Protein AF-A0A150TYD6-F1 (afdb_monomer)

pLDDT: mean 80.86, std 11.08, range [44.12, 93.44]

Radius of gyration: 16.35 Å; Cα contacts (8 Å, |Δi|>4): 56; chains: 1; bounding box: 34×43×44 Å

Nearest PDB structures (foldseek):
  6tmg-assembly1_e  TM=2.429E-01  e=4.852E+00  Toxoplasma gondii GT1

Structure (mmCIF, N/CA/C/O backbone):
data_AF-A0A150TYD6-F1
#
_entry.id   AF-A0A150TYD6-F1
#
loop_
_atom_site.group_PDB
_atom_site.id
_atom_site.type_symbol
_atom_site.label_atom_id
_atom_site.label_alt_id
_atom_site.label_comp_id
_atom_site.label_asym_id
_atom_site.label_entity_id
_atom_site.label_seq_id
_atom_site.pdbx_PDB_ins_code
_atom_site.Cartn_x
_atom_site.Cartn_y
_atom_site.Cartn_z
_atom_site.occupancy
_atom_site.B_iso_or_equiv
_atom_site.auth_seq_id
_atom_site.auth_comp_id
_atom_site.auth_asym_id
_atom_site.auth_atom_id
_atom_site.pdbx_PDB_model_num
ATOM 1 N N . MET A 1 1 ? 2.549 -6.174 7.211 1.00 55.53 1 MET A N 1
ATOM 2 C CA . MET A 1 1 ? 3.445 -7.176 6.584 1.00 55.53 1 MET A CA 1
ATOM 3 C C . MET A 1 1 ? 3.375 -8.556 7.246 1.00 55.53 1 MET A C 1
ATOM 5 O O . MET A 1 1 ? 3.167 -9.531 6.539 1.00 55.53 1 MET A O 1
ATOM 9 N N . ALA A 1 2 ? 3.492 -8.658 8.579 1.00 58.16 2 ALA A N 1
ATOM 10 C CA . ALA A 1 2 ? 3.586 -9.947 9.283 1.00 58.16 2 ALA A CA 1
ATOM 11 C C . ALA A 1 2 ? 2.416 -10.925 9.025 1.00 58.16 2 ALA A C 1
ATOM 13 O O . ALA A 1 2 ? 2.650 -12.111 8.821 1.00 58.16 2 ALA A O 1
ATOM 14 N N . TRP A 1 3 ? 1.172 -10.436 8.966 1.00 62.50 3 TRP A N 1
ATOM 15 C CA . TRP A 1 3 ? -0.004 -11.282 8.710 1.00 62.50 3 TRP A CA 1
ATOM 16 C C . TRP A 1 3 ? -0.032 -11.896 7.295 1.00 62.50 3 TRP A C 1
ATOM 18 O O . TRP A 1 3 ? -0.395 -13.061 7.135 1.00 62.50 3 TRP A O 1
ATOM 28 N N . TYR A 1 4 ? 0.401 -11.147 6.273 1.00 67.31 4 TYR A N 1
ATOM 29 C CA . TYR A 1 4 ? 0.438 -11.634 4.887 1.00 67.31 4 TYR A CA 1
ATOM 30 C C . TYR A 1 4 ? 1.424 -12.801 4.748 1.00 67.31 4 TYR A C 1
ATOM 32 O O . TYR A 1 4 ? 1.062 -13.869 4.267 1.00 67.31 4 TYR A O 1
ATOM 40 N N . LEU A 1 5 ? 2.649 -12.632 5.258 1.00 70.38 5 LEU A N 1
ATOM 41 C CA . LEU A 1 5 ? 3.685 -13.669 5.195 1.00 70.38 5 LEU A CA 1
ATOM 42 C C . LEU A 1 5 ? 3.333 -14.903 6.040 1.00 70.38 5 LEU A C 1
ATOM 44 O O . LEU A 1 5 ? 3.672 -16.024 5.671 1.00 70.38 5 LEU A O 1
ATOM 48 N N . ALA A 1 6 ? 2.613 -14.720 7.152 1.00 71.56 6 ALA A N 1
ATOM 49 C CA . ALA A 1 6 ? 2.147 -15.828 7.986 1.00 71.56 6 ALA A CA 1
ATOM 50 C C . ALA A 1 6 ? 1.089 -16.705 7.292 1.00 71.56 6 ALA A C 1
ATOM 52 O O . ALA A 1 6 ? 0.964 -17.883 7.622 1.00 71.56 6 ALA A O 1
ATOM 53 N N . THR A 1 7 ? 0.331 -16.144 6.346 1.00 72.94 7 THR A N 1
ATOM 54 C CA . THR A 1 7 ? -0.760 -16.841 5.643 1.00 72.94 7 THR A CA 1
ATOM 55 C C . THR A 1 7 ? -0.383 -17.305 4.234 1.00 72.94 7 THR A C 1
ATOM 57 O O . THR A 1 7 ? -1.080 -18.154 3.681 1.00 72.94 7 THR A O 1
ATOM 60 N N . ARG A 1 8 ? 0.728 -16.811 3.669 1.00 74.69 8 ARG A N 1
ATOM 61 C CA . ARG A 1 8 ? 1.243 -17.184 2.341 1.00 74.69 8 ARG A CA 1
ATOM 62 C C . ARG A 1 8 ? 2.720 -17.580 2.398 1.00 74.69 8 ARG A C 1
ATOM 64 O O . ARG A 1 8 ? 3.607 -16.841 1.980 1.00 74.69 8 ARG A O 1
ATOM 71 N N . GLN A 1 9 ? 2.986 -18.759 2.965 1.00 75.44 9 GLN A N 1
ATOM 72 C CA . GLN A 1 9 ? 4.340 -19.317 3.009 1.00 75.44 9 GLN A CA 1
ATOM 73 C C . GLN A 1 9 ? 4.872 -19.566 1.592 1.00 75.44 9 GLN A C 1
ATOM 75 O O . GLN A 1 9 ? 4.262 -20.308 0.827 1.00 75.44 9 GLN A O 1
ATOM 80 N N . GLY A 1 10 ? 6.034 -18.987 1.285 1.00 77.12 10 GLY A N 1
ATOM 81 C CA . GLY A 1 10 ? 6.709 -19.126 -0.009 1.00 77.12 10 GLY A CA 1
ATOM 82 C C . GLY A 1 10 ? 6.615 -17.892 -0.905 1.00 77.12 10 GLY A C 1
ATOM 83 O O . GLY A 1 10 ? 7.386 -17.806 -1.855 1.00 77.12 10 GLY A O 1
ATOM 84 N N . ASP A 1 11 ? 5.746 -16.930 -0.584 1.00 80.12 11 ASP A N 1
ATOM 85 C CA . ASP A 1 11 ? 5.700 -15.650 -1.292 1.00 80.12 11 ASP A CA 1
ATOM 86 C C . ASP A 1 11 ? 6.916 -14.779 -0.931 1.00 80.12 11 ASP A C 1
ATOM 88 O O . ASP A 1 11 ? 7.301 -14.666 0.239 1.00 80.12 11 ASP A O 1
ATOM 92 N N . GLU A 1 12 ? 7.480 -14.104 -1.932 1.00 76.25 12 GLU A N 1
ATOM 93 C CA . GLU A 1 12 ? 8.509 -13.078 -1.755 1.00 76.25 12 GLU A CA 1
ATOM 94 C C . GLU A 1 12 ? 7.856 -11.688 -1.706 1.00 76.25 12 GLU A C 1
ATOM 96 O O . GLU A 1 12 ? 7.100 -11.312 -2.599 1.00 76.25 12 GLU A O 1
ATOM 101 N N . VAL A 1 13 ? 8.150 -10.904 -0.663 1.00 80.00 13 VAL A N 1
ATOM 102 C CA . VAL A 1 13 ? 7.677 -9.516 -0.523 1.00 80.00 13 VAL A CA 1
ATOM 103 C C . VAL A 1 13 ? 8.868 -8.618 -0.203 1.00 80.00 13 VAL A C 1
ATOM 105 O O . VAL A 1 13 ? 9.549 -8.820 0.803 1.00 80.00 13 VAL A O 1
ATOM 108 N N . GLN A 1 14 ? 9.104 -7.614 -1.045 1.00 78.88 14 GLN A N 1
ATOM 109 C CA . GLN A 1 14 ? 10.190 -6.637 -0.929 1.00 78.88 14 GLN A CA 1
ATOM 110 C C . GLN A 1 14 ? 9.682 -5.235 -1.274 1.00 78.88 14 GLN A C 1
ATOM 112 O O . GLN A 1 14 ? 8.735 -5.081 -2.044 1.00 78.88 14 GLN A O 1
ATOM 117 N N . PHE A 1 15 ? 10.336 -4.216 -0.716 1.00 80.81 15 PHE A N 1
ATOM 118 C CA . PHE A 1 15 ? 10.151 -2.840 -1.167 1.00 80.81 15 PHE A CA 1
ATOM 119 C C . PHE A 1 15 ? 10.954 -2.630 -2.450 1.00 80.81 15 PHE A C 1
ATOM 121 O O . PHE A 1 15 ? 12.169 -2.819 -2.452 1.00 80.81 15 PHE A O 1
ATOM 128 N N . VAL A 1 16 ? 10.278 -2.231 -3.527 1.00 82.19 16 VAL A N 1
ATOM 129 C CA . VAL A 1 16 ? 10.930 -1.859 -4.785 1.00 82.19 16 VAL A CA 1
ATOM 130 C C . VAL A 1 16 ? 11.151 -0.346 -4.767 1.00 82.19 16 VAL A C 1
ATOM 132 O O . VAL A 1 16 ? 10.168 0.388 -4.6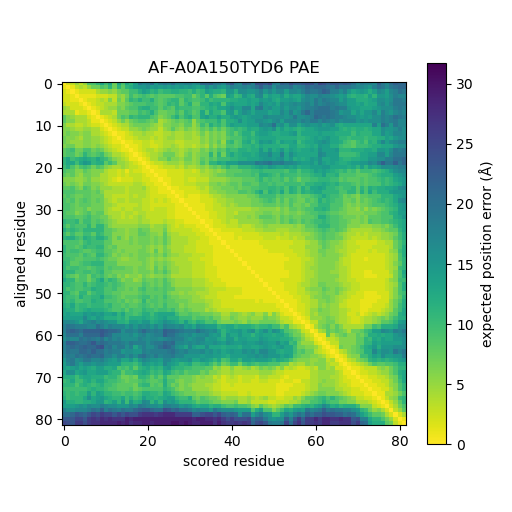82 1.00 82.19 16 VAL A O 1
ATOM 135 N N . PRO A 1 17 ? 12.402 0.141 -4.793 1.00 76.12 17 PRO A N 1
ATOM 136 C CA . PRO A 1 17 ? 12.657 1.571 -4.882 1.00 76.12 17 PRO A CA 1
ATOM 137 C C . PRO A 1 17 ? 12.298 2.093 -6.280 1.00 76.12 17 PRO A C 1
ATOM 139 O O . PRO A 1 17 ? 12.519 1.402 -7.274 1.00 76.12 17 PRO A O 1
ATOM 142 N N . ASP A 1 18 ? 11.834 3.342 -6.367 1.00 72.50 18 ASP A N 1
ATOM 143 C CA . ASP A 1 18 ? 11.517 4.008 -7.646 1.00 72.50 18 ASP A CA 1
ATOM 144 C C . ASP A 1 18 ? 12.729 4.111 -8.590 1.00 72.50 18 ASP A C 1
ATOM 146 O O . ASP A 1 18 ? 12.589 4.275 -9.801 1.00 72.50 18 ASP A O 1
ATOM 150 N N . GLN A 1 19 ? 13.939 4.029 -8.031 1.00 74.38 19 GLN A N 1
ATOM 151 C CA . GLN A 1 19 ? 15.201 3.969 -8.760 1.00 74.38 19 GLN A CA 1
ATOM 152 C C . GLN A 1 19 ? 16.045 2.820 -8.205 1.00 74.38 19 GLN A C 1
ATOM 154 O O . GLN A 1 19 ? 16.327 2.781 -7.007 1.00 74.38 19 GLN A O 1
ATOM 159 N N . GLY A 1 20 ? 16.487 1.903 -9.065 1.00 79.62 20 GLY A N 1
ATOM 160 C CA . GLY A 1 20 ? 17.359 0.801 -8.660 1.00 79.62 20 GLY A CA 1
ATOM 161 C C . GLY A 1 20 ? 17.206 -0.452 -9.514 1.00 79.62 20 GLY A C 1
ATOM 162 O O . GLY A 1 20 ? 16.522 -0.453 -10.536 1.00 79.62 20 GLY A O 1
ATOM 163 N N . GLU A 1 21 ? 17.875 -1.520 -9.083 1.00 85.06 21 GLU A N 1
ATOM 164 C CA . GLU A 1 21 ? 17.736 -2.848 -9.679 1.00 85.06 21 GLU A CA 1
ATOM 165 C C . GLU A 1 21 ? 16.474 -3.545 -9.161 1.00 85.06 21 GL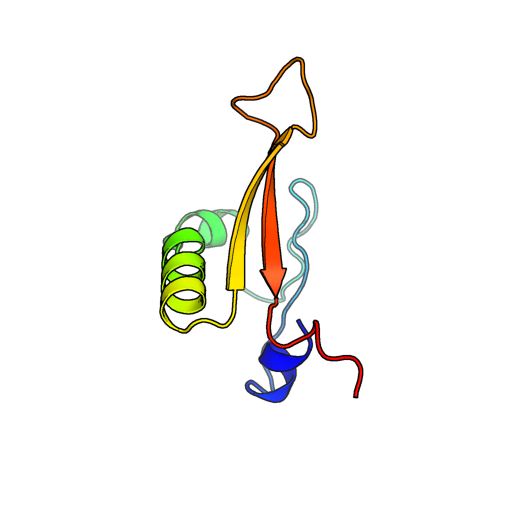U A C 1
ATOM 167 O O . GLU A 1 21 ? 16.089 -3.402 -7.999 1.00 85.06 21 GLU A O 1
ATOM 172 N N . TRP A 1 22 ? 15.833 -4.318 -10.039 1.00 88.31 22 TRP A N 1
ATOM 173 C CA . TRP A 1 22 ? 14.667 -5.118 -9.688 1.00 88.31 22 TRP A CA 1
ATOM 174 C C . TRP A 1 22 ? 15.061 -6.205 -8.669 1.00 88.31 22 TRP A C 1
ATOM 176 O O . TRP A 1 22 ? 15.953 -7.002 -8.965 1.00 88.31 22 TRP A O 1
ATOM 186 N N . PRO A 1 23 ? 14.434 -6.262 -7.478 1.00 86.94 23 PRO A N 1
ATOM 187 C CA . PRO A 1 23 ? 14.934 -7.087 -6.376 1.00 86.94 23 PRO A CA 1
ATOM 188 C C . PRO A 1 23 ? 14.487 -8.554 -6.440 1.00 86.94 23 PRO A C 1
ATOM 190 O O . PRO A 1 23 ? 14.839 -9.328 -5.550 1.00 86.94 23 PRO A O 1
ATOM 193 N N . PHE A 1 24 ? 13.713 -8.946 -7.457 1.00 87.19 24 PHE A N 1
ATOM 194 C CA . PHE A 1 24 ? 13.173 -10.299 -7.587 1.00 87.19 24 PHE A CA 1
ATOM 195 C C . PHE A 1 24 ? 13.860 -11.076 -8.721 1.00 87.19 24 PHE A C 1
ATOM 197 O O . PHE A 1 24 ? 14.263 -10.485 -9.725 1.00 87.19 24 PHE A O 1
ATOM 204 N N . PRO A 1 25 ? 13.956 -12.416 -8.617 1.00 86.19 25 PRO A N 1
ATOM 205 C CA . PRO A 1 25 ? 14.562 -13.257 -9.655 1.00 86.19 25 PRO A CA 1
ATOM 206 C C . PRO A 1 25 ? 13.773 -13.268 -10.976 1.00 86.19 25 PRO A C 1
ATOM 208 O O . PRO A 1 25 ? 14.310 -13.655 -12.017 1.00 86.19 25 PRO A O 1
ATOM 211 N N . HIS A 1 26 ? 12.500 -12.864 -10.938 1.00 86.00 26 HIS A N 1
ATOM 212 C CA . HIS A 1 26 ? 11.578 -12.841 -12.070 1.00 86.00 26 HIS A CA 1
ATOM 213 C C . HIS A 1 26 ? 10.736 -11.558 -12.068 1.00 86.00 26 HIS A C 1
ATOM 215 O O . HIS A 1 26 ? 10.601 -10.898 -11.037 1.00 86.00 26 HIS A O 1
ATOM 221 N N . GLY A 1 27 ? 10.145 -11.234 -13.219 1.00 86.50 27 GLY A N 1
ATOM 222 C CA . GLY A 1 27 ? 9.375 -10.007 -13.430 1.00 86.50 27 GLY A CA 1
ATOM 223 C C . GLY A 1 27 ? 10.254 -8.791 -13.730 1.00 86.50 27 GLY A C 1
ATOM 224 O O . GLY A 1 27 ? 11.477 -8.894 -13.850 1.00 86.50 27 GLY A O 1
ATOM 225 N N . SER A 1 28 ? 9.621 -7.632 -13.875 1.00 88.31 28 SER A N 1
ATOM 226 C CA . SER A 1 28 ? 10.300 -6.351 -14.063 1.00 88.31 28 SER A CA 1
ATOM 227 C C . SER A 1 28 ? 9.453 -5.199 -13.531 1.00 88.31 28 SER A C 1
ATOM 229 O O . SER A 1 28 ? 8.251 -5.343 -13.305 1.00 88.31 28 SER A O 1
ATOM 231 N N . PHE A 1 29 ? 10.074 -4.027 -13.391 1.00 85.38 29 PHE A N 1
ATOM 232 C CA . PHE A 1 29 ? 9.355 -2.804 -13.039 1.00 85.38 29 PHE A CA 1
ATOM 233 C C . PHE A 1 29 ? 8.283 -2.452 -14.080 1.00 85.38 29 PHE A C 1
ATOM 235 O O . PHE A 1 29 ? 7.164 -2.099 -13.729 1.00 85.38 29 PHE A O 1
ATOM 242 N N . GLU A 1 30 ? 8.598 -2.608 -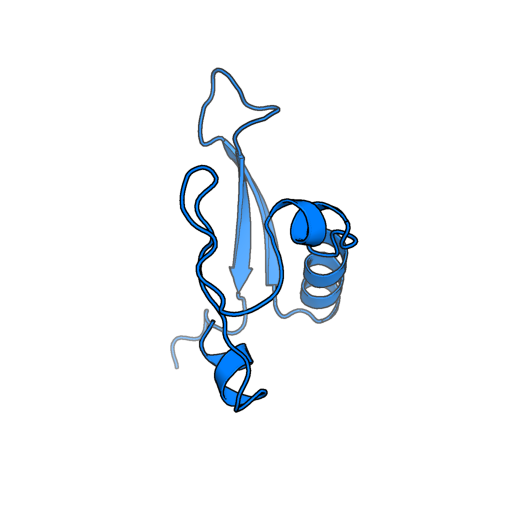15.368 1.00 88.56 30 GLU A N 1
ATOM 243 C CA . GLU A 1 30 ? 7.653 -2.346 -16.459 1.00 88.56 30 GLU A CA 1
ATOM 244 C C . GLU A 1 30 ? 6.431 -3.264 -16.385 1.00 88.56 30 GLU A C 1
ATOM 246 O O . GLU A 1 30 ? 5.308 -2.803 -16.572 1.00 88.56 30 GLU A O 1
ATOM 251 N N . GLU A 1 31 ? 6.633 -4.546 -16.068 1.00 88.19 31 GLU A N 1
ATOM 252 C CA . GLU A 1 31 ? 5.540 -5.494 -15.860 1.00 88.19 31 GLU A CA 1
ATOM 253 C C . GLU A 1 31 ? 4.716 -5.122 -14.620 1.00 88.19 31 GLU A C 1
ATOM 255 O O . GLU A 1 31 ? 3.486 -5.137 -14.677 1.00 88.19 31 GLU A O 1
ATOM 260 N N . ALA A 1 32 ? 5.373 -4.712 -13.528 1.00 84.06 32 ALA A N 1
ATOM 261 C CA . ALA A 1 32 ? 4.720 -4.281 -12.292 1.00 84.06 32 ALA A CA 1
ATOM 262 C C . ALA A 1 32 ? 3.718 -3.132 -12.525 1.00 84.06 32 ALA A C 1
ATOM 264 O O . ALA A 1 32 ? 2.622 -3.138 -11.968 1.00 84.06 32 ALA A O 1
ATOM 265 N N . LEU A 1 33 ? 4.056 -2.190 -13.412 1.00 84.88 33 LEU A N 1
ATOM 266 C CA . LEU A 1 33 ? 3.188 -1.068 -13.787 1.00 84.88 33 LEU A CA 1
ATOM 267 C C . LEU A 1 33 ? 1.940 -1.481 -14.584 1.00 84.88 33 LEU A C 1
ATOM 269 O O . LEU A 1 33 ? 1.025 -0.674 -14.741 1.00 84.88 33 LEU A O 1
ATOM 273 N N . THR A 1 34 ? 1.888 -2.708 -15.112 1.00 89.38 34 THR A N 1
ATOM 274 C CA . THR A 1 34 ? 0.717 -3.212 -15.851 1.00 89.38 34 THR A CA 1
ATOM 275 C C . THR A 1 34 ? -0.353 -3.817 -14.947 1.00 89.38 34 THR A C 1
ATOM 277 O O . THR A 1 34 ? -1.495 -3.992 -15.383 1.00 89.38 34 THR A O 1
ATOM 280 N N . TYR A 1 35 ? -0.012 -4.139 -13.696 1.00 85.69 35 TYR A N 1
ATOM 281 C CA . TYR A 1 35 ? -0.979 -4.681 -12.754 1.00 85.69 35 TYR A CA 1
ATOM 282 C C . TYR A 1 35 ? -1.994 -3.609 -12.362 1.00 85.69 35 TYR A C 1
ATOM 284 O O . TYR A 1 35 ? -1.681 -2.432 -12.204 1.00 85.69 35 TYR A O 1
ATOM 292 N N . THR A 1 36 ? -3.246 -4.033 -12.211 1.00 89.19 36 THR A N 1
ATOM 293 C CA . THR A 1 36 ? -4.305 -3.142 -11.737 1.00 89.19 36 THR A CA 1
ATOM 294 C C . THR A 1 36 ? -4.036 -2.774 -10.285 1.00 89.19 36 THR A C 1
ATOM 296 O O . THR A 1 36 ? -3.927 -3.660 -9.437 1.00 89.19 36 THR A O 1
ATOM 299 N N . ASP A 1 37 ? -3.968 -1.477 -10.000 1.00 86.88 37 ASP A N 1
ATOM 300 C CA . ASP A 1 37 ? -3.925 -0.992 -8.628 1.00 86.88 37 ASP A CA 1
ATOM 301 C C . ASP A 1 37 ? -5.259 -1.302 -7.932 1.00 86.88 37 ASP A C 1
ATOM 303 O O . ASP A 1 37 ? -6.331 -0.877 -8.368 1.00 86.88 37 ASP A O 1
ATOM 307 N N . VAL A 1 38 ? -5.185 -2.083 -6.856 1.00 90.31 38 VAL A N 1
ATOM 308 C CA . VAL A 1 38 ? -6.330 -2.478 -6.024 1.00 90.31 38 VAL A CA 1
ATOM 309 C C . VAL A 1 38 ? -6.241 -1.903 -4.611 1.00 90.31 38 VAL A C 1
ATOM 311 O O . VAL A 1 38 ? -7.023 -2.289 -3.744 1.00 90.31 38 VAL A O 1
ATOM 314 N N . THR A 1 39 ? -5.309 -0.982 -4.358 1.00 88.19 39 THR A N 1
ATOM 315 C CA . THR A 1 39 ? -5.035 -0.430 -3.025 1.00 88.19 39 THR A CA 1
ATOM 316 C C . THR A 1 39 ? -6.293 0.168 -2.405 1.00 88.19 39 THR A C 1
ATOM 318 O O . THR A 1 39 ? -6.682 -0.218 -1.302 1.00 88.19 39 THR A O 1
ATOM 321 N N . ASP A 1 40 ? -6.991 1.041 -3.135 1.00 89.69 40 ASP A N 1
ATOM 322 C CA . ASP A 1 40 ? -8.223 1.661 -2.645 1.00 89.69 40 ASP A CA 1
ATOM 323 C C . ASP A 1 40 ? -9.360 0.658 -2.450 1.00 89.69 40 ASP A C 1
ATOM 325 O O . ASP A 1 40 ? -10.114 0.772 -1.485 1.00 89.69 40 ASP A O 1
ATOM 329 N N . LEU A 1 41 ? -9.467 -0.349 -3.322 1.00 90.31 41 LEU A N 1
ATOM 330 C CA . LEU A 1 41 ? -10.467 -1.407 -3.183 1.00 90.31 41 LEU A CA 1
ATOM 331 C C . LEU A 1 41 ? -10.258 -2.177 -1.873 1.00 90.31 41 LEU A C 1
ATOM 333 O O . LEU A 1 41 ? -11.190 -2.304 -1.081 1.00 90.31 41 LEU A O 1
ATOM 337 N N . VAL A 1 42 ? -9.025 -2.606 -1.601 1.00 89.31 42 VAL A N 1
ATOM 338 C CA . VAL A 1 42 ? -8.677 -3.310 -0.360 1.00 89.31 42 VAL A CA 1
ATOM 339 C C . VAL A 1 42 ? -8.911 -2.419 0.863 1.00 89.31 42 VAL A C 1
ATOM 341 O O . VAL A 1 42 ? -9.455 -2.885 1.862 1.00 89.31 42 VAL A O 1
ATOM 344 N N . ILE A 1 43 ? -8.560 -1.129 0.805 1.00 90.56 43 ILE A N 1
ATOM 345 C CA . ILE A 1 43 ? -8.830 -0.194 1.909 1.00 90.56 43 ILE A CA 1
ATOM 346 C C . ILE A 1 43 ? -10.337 -0.100 2.187 1.00 90.56 43 ILE A C 1
ATOM 348 O O . ILE A 1 43 ? -10.744 -0.179 3.346 1.00 90.56 43 ILE A O 1
ATOM 352 N N . GLN A 1 44 ? -11.172 0.027 1.151 1.00 91.94 44 GLN A N 1
ATOM 353 C CA . GLN A 1 44 ? -12.629 0.084 1.308 1.00 91.94 44 GLN A CA 1
ATOM 354 C C . GLN A 1 44 ? -13.198 -1.206 1.906 1.00 91.94 44 GLN A C 1
ATOM 356 O O . GLN A 1 44 ? -14.045 -1.143 2.797 1.00 91.94 44 GLN A O 1
ATOM 361 N N . GLU A 1 45 ? -12.710 -2.372 1.478 1.00 91.81 45 GLU A N 1
ATOM 362 C CA . GLU A 1 45 ? -13.104 -3.661 2.058 1.00 91.81 45 GLU A CA 1
ATOM 363 C C . GLU A 1 45 ? -12.746 -3.748 3.548 1.00 91.81 45 GLU A C 1
ATOM 365 O O . GLU A 1 45 ? -13.574 -4.164 4.360 1.00 91.81 45 GLU A O 1
ATOM 370 N N . LEU A 1 46 ? -11.549 -3.300 3.937 1.00 91.38 46 LEU A N 1
ATOM 371 C CA . LEU A 1 46 ? -11.096 -3.305 5.332 1.00 91.38 46 LEU A CA 1
ATOM 372 C C . LEU A 1 46 ? -11.855 -2.302 6.217 1.00 91.38 46 LEU A C 1
ATOM 374 O O . LEU A 1 46 ? -12.103 -2.592 7.391 1.00 91.38 46 LEU A O 1
ATOM 378 N N . ILE A 1 47 ? -12.245 -1.145 5.673 1.00 92.06 47 ILE A N 1
ATOM 379 C CA . ILE A 1 47 ? -13.131 -0.187 6.354 1.00 92.06 47 ILE A CA 1
ATOM 380 C C . ILE A 1 47 ? -14.529 -0.795 6.519 1.00 92.06 47 ILE A C 1
ATOM 382 O O . ILE A 1 47 ? -15.087 -0.773 7.616 1.00 92.06 47 ILE A O 1
ATOM 386 N N . GLY A 1 48 ? -15.081 -1.391 5.457 1.00 90.94 48 GLY A N 1
ATOM 387 C CA . GLY A 1 48 ? -16.383 -2.063 5.485 1.00 90.94 48 GLY A CA 1
ATOM 388 C C . GLY A 1 48 ? -16.430 -3.235 6.469 1.00 90.94 48 GLY A C 1
ATOM 389 O O . GLY A 1 48 ? -17.440 -3.438 7.141 1.00 90.94 48 GLY A O 1
ATOM 390 N N . ALA A 1 49 ? -15.319 -3.958 6.618 1.00 91.81 49 ALA A N 1
ATOM 391 C CA . ALA A 1 49 ? -15.141 -5.026 7.599 1.00 91.81 49 ALA A CA 1
ATOM 392 C C . ALA A 1 49 ? -14.869 -4.525 9.033 1.00 91.81 49 ALA A C 1
ATOM 394 O O . ALA A 1 49 ? -14.685 -5.345 9.931 1.00 91.81 49 ALA A O 1
ATOM 395 N N . GLN A 1 50 ? -14.832 -3.206 9.263 1.00 91.12 50 GLN A N 1
ATOM 396 C CA . GLN A 1 50 ? -14.517 -2.588 10.556 1.00 91.12 50 GLN A CA 1
ATOM 397 C C . GLN A 1 50 ? -13.163 -3.043 11.136 1.00 91.12 50 GLN A C 1
ATOM 399 O O . GLN A 1 50 ? -13.026 -3.250 12.341 1.00 91.12 50 GLN A O 1
ATOM 404 N N . ILE A 1 51 ? -12.159 -3.212 10.273 1.00 89.94 51 ILE A N 1
ATOM 405 C CA . ILE A 1 51 ? -10.759 -3.473 10.655 1.00 89.94 51 ILE A CA 1
ATOM 406 C C . ILE A 1 51 ? -9.969 -2.161 10.664 1.00 89.94 51 ILE A C 1
ATOM 408 O O . ILE A 1 51 ? -9.128 -1.931 11.536 1.00 89.94 51 ILE A O 1
ATOM 412 N N . LEU A 1 52 ? -10.254 -1.289 9.693 1.00 93.00 52 LEU A N 1
ATOM 413 C CA . LEU A 1 52 ? -9.649 0.031 9.567 1.00 93.00 52 LEU A CA 1
ATOM 414 C C . LEU A 1 52 ? -10.685 1.140 9.758 1.00 93.00 52 LEU A C 1
ATOM 416 O O . LEU A 1 52 ? -11.860 0.984 9.427 1.00 93.00 52 LEU A O 1
ATOM 420 N N . ARG A 1 53 ? -10.219 2.292 10.239 1.00 93.44 53 ARG A N 1
ATOM 421 C CA . ARG A 1 53 ? -10.934 3.568 10.204 1.00 93.44 53 ARG A CA 1
ATOM 422 C C . ARG A 1 53 ? -10.119 4.578 9.408 1.00 93.44 53 ARG A C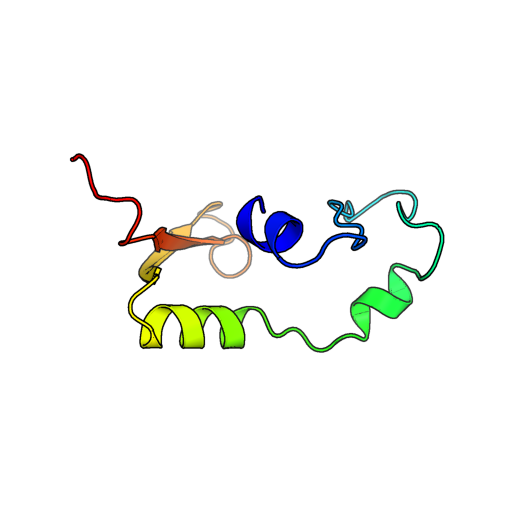 1
ATOM 424 O O . ARG A 1 53 ? -8.903 4.649 9.570 1.00 93.44 53 ARG A O 1
ATOM 431 N N . ASP A 1 54 ? -10.799 5.341 8.565 1.00 93.44 54 ASP A N 1
ATOM 432 C CA . ASP A 1 54 ? -10.207 6.433 7.798 1.00 93.44 54 ASP A CA 1
ATOM 433 C C . ASP A 1 54 ? -10.407 7.757 8.545 1.00 93.44 54 ASP A C 1
ATOM 435 O O . ASP A 1 54 ? -11.540 8.219 8.694 1.00 93.44 54 ASP A O 1
ATOM 439 N N . ASP A 1 55 ? -9.314 8.337 9.041 1.00 92.31 55 ASP A N 1
ATOM 440 C CA . ASP A 1 55 ? -9.301 9.630 9.734 1.00 92.31 55 ASP A CA 1
ATOM 441 C C . ASP A 1 55 ? -8.974 10.796 8.771 1.00 92.31 55 ASP A C 1
ATOM 443 O O . ASP A 1 55 ? -8.786 11.932 9.210 1.00 92.31 55 ASP A O 1
ATOM 447 N N . GLY A 1 56 ? -8.951 10.549 7.456 1.00 88.88 56 GLY A N 1
ATOM 448 C CA . GLY A 1 56 ? -8.738 11.557 6.423 1.00 88.88 56 GLY A CA 1
ATOM 449 C C . GLY A 1 56 ? -7.291 11.630 5.935 1.00 88.88 56 GLY A C 1
ATOM 450 O O . GLY A 1 56 ? -6.603 10.619 5.807 1.00 88.88 56 GLY A O 1
ATOM 451 N N . ILE A 1 57 ? -6.842 12.839 5.598 1.00 86.56 57 ILE A N 1
ATOM 452 C CA . ILE A 1 57 ? -5.544 13.084 4.963 1.00 86.56 57 ILE A CA 1
ATOM 453 C C . ILE A 1 57 ? -4.662 13.940 5.874 1.00 86.56 57 ILE A C 1
ATOM 455 O O . ILE A 1 57 ? -5.083 14.998 6.343 1.00 86.56 57 ILE A O 1
ATOM 459 N N . GLU A 1 58 ? -3.418 13.507 6.056 1.00 82.69 58 GLU A N 1
ATOM 460 C CA . GLU A 1 58 ? -2.320 14.291 6.609 1.00 82.69 58 GLU A CA 1
ATOM 461 C C . GLU A 1 58 ? -1.412 14.747 5.458 1.00 82.69 58 GLU A C 1
ATOM 463 O O . GLU A 1 58 ? -0.859 13.931 4.717 1.00 82.69 58 GLU A O 1
ATOM 468 N N . TRP A 1 59 ? -1.275 16.060 5.270 1.00 74.88 59 TRP A N 1
ATOM 469 C CA . TRP A 1 59 ? -0.418 16.613 4.219 1.00 74.88 59 TRP A CA 1
ATOM 470 C C . TRP A 1 59 ? 1.046 16.485 4.635 1.00 74.88 59 TRP A C 1
ATOM 472 O O . TRP A 1 59 ? 1.452 17.047 5.653 1.00 74.88 59 TRP A O 1
ATOM 482 N N . ALA A 1 60 ? 1.826 15.736 3.856 1.00 66.12 60 ALA A N 1
ATOM 483 C CA . ALA A 1 60 ? 3.254 15.563 4.105 1.00 66.12 60 ALA A CA 1
ATOM 484 C C . ALA A 1 60 ? 4.071 16.750 3.563 1.00 66.12 60 ALA A C 1
ATOM 486 O O . ALA A 1 60 ? 5.117 17.069 4.123 1.00 66.12 60 ALA A O 1
ATOM 487 N N . ASP A 1 61 ? 3.549 17.439 2.544 1.00 73.81 61 ASP A N 1
ATOM 488 C CA . ASP A 1 61 ? 4.030 18.735 2.073 1.00 73.81 61 ASP A CA 1
ATOM 489 C C . ASP A 1 61 ? 2.838 19.689 1.887 1.00 73.81 61 ASP A C 1
ATOM 491 O O . ASP A 1 61 ? 1.877 19.383 1.178 1.00 73.81 61 ASP A O 1
ATOM 495 N N . THR A 1 62 ? 2.867 20.843 2.555 1.00 68.94 62 THR A N 1
ATOM 496 C CA . THR A 1 62 ? 1.804 21.854 2.442 1.00 68.94 62 THR A CA 1
ATOM 497 C C . THR A 1 62 ? 1.850 22.629 1.131 1.00 68.94 62 THR A C 1
ATOM 499 O O . THR A 1 62 ? 0.843 23.239 0.768 1.00 68.94 62 THR A O 1
ATOM 502 N N . ASP A 1 63 ? 2.986 22.609 0.434 1.00 76.31 63 ASP A N 1
ATOM 503 C CA . ASP A 1 63 ? 3.180 23.287 -0.847 1.00 76.31 63 ASP A CA 1
ATOM 504 C C . ASP A 1 63 ? 2.725 22.405 -2.028 1.00 76.31 63 ASP A C 1
ATOM 506 O O . ASP A 1 63 ? 2.373 22.923 -3.090 1.00 76.31 63 ASP A O 1
ATOM 510 N N . GLU A 1 64 ? 2.613 21.087 -1.815 1.00 73.94 64 GLU A N 1
ATOM 511 C CA . GLU A 1 64 ? 2.120 20.096 -2.782 1.00 73.94 64 GLU A CA 1
ATOM 512 C C . GLU A 1 64 ? 1.020 19.174 -2.207 1.00 73.94 64 GLU A C 1
ATOM 514 O O . GLU A 1 64 ? 1.127 17.944 -2.2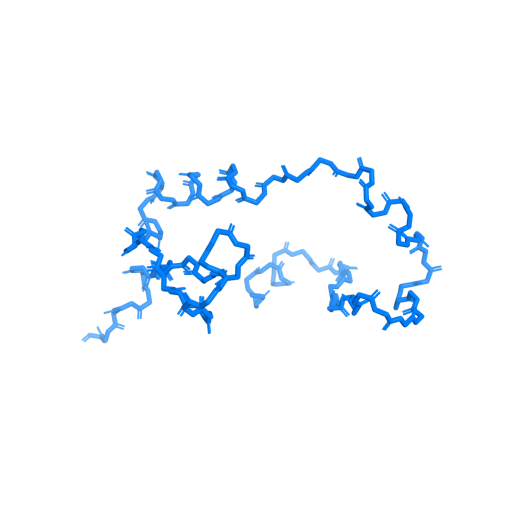50 1.00 73.94 64 GLU A O 1
ATOM 519 N N . PRO A 1 65 ? -0.100 19.729 -1.704 1.00 65.81 65 PRO A N 1
ATOM 520 C CA . PRO A 1 65 ? -1.113 18.921 -1.039 1.00 65.81 65 PRO A CA 1
ATOM 521 C C . PRO A 1 65 ? -1.717 17.889 -2.003 1.00 65.81 65 PRO A C 1
ATOM 523 O O . PRO A 1 65 ? -1.840 16.719 -1.675 1.00 65.81 65 PRO A O 1
ATOM 526 N N . ALA A 1 66 ? -2.013 18.261 -3.250 1.00 68.19 66 ALA A N 1
ATOM 527 C CA . ALA A 1 66 ? -2.682 17.359 -4.193 1.00 68.19 66 ALA A CA 1
ATOM 528 C C . ALA A 1 66 ? -1.870 16.103 -4.589 1.00 68.19 66 ALA A C 1
ATOM 530 O O . ALA A 1 66 ? -2.474 15.132 -5.046 1.00 68.19 66 ALA A O 1
ATOM 531 N N . SER A 1 67 ? -0.541 16.118 -4.439 1.00 70.94 67 SER A N 1
ATOM 532 C CA . SER A 1 67 ? 0.371 15.049 -4.878 1.00 70.94 67 SER A CA 1
ATOM 533 C C . SER A 1 67 ? 1.073 14.330 -3.727 1.00 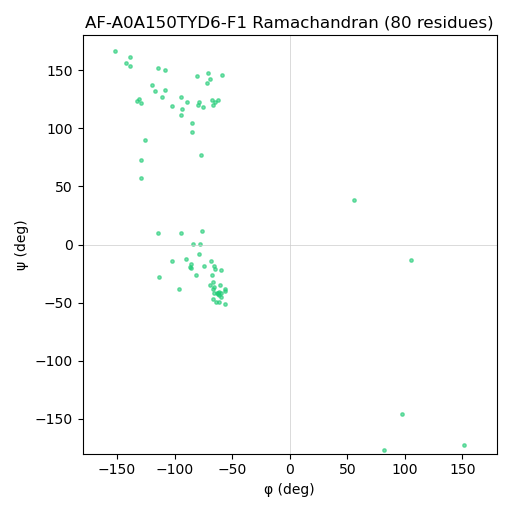70.94 67 SER A C 1
ATOM 535 O O . SER A 1 67 ? 1.398 13.153 -3.881 1.00 70.94 67 SER A O 1
ATOM 537 N N . VAL A 1 68 ? 1.296 14.987 -2.583 1.00 77.44 68 VAL A N 1
ATOM 538 C CA . VAL A 1 68 ? 2.126 14.447 -1.495 1.00 77.44 68 VAL A CA 1
ATOM 539 C C . VAL A 1 68 ? 1.355 14.444 -0.180 1.00 77.44 68 VAL A C 1
ATOM 541 O O . VAL A 1 68 ? 1.380 15.384 0.619 1.00 77.44 68 VAL A O 1
ATOM 544 N N . TYR A 1 69 ? 0.658 13.337 0.063 1.00 81.75 69 TYR A N 1
ATOM 545 C CA . TYR A 1 69 ? -0.149 13.172 1.260 1.00 81.75 69 TYR A CA 1
ATOM 546 C C . TYR A 1 69 ? -0.096 11.755 1.821 1.00 81.75 69 TYR A C 1
ATOM 548 O O . TYR A 1 69 ? 0.169 10.783 1.115 1.00 81.75 69 TYR A O 1
ATOM 556 N N . ILE A 1 70 ? -0.373 11.647 3.116 1.00 84.81 70 ILE A N 1
ATOM 557 C CA . ILE A 1 70 ? -0.519 10.386 3.831 1.00 84.81 70 ILE A CA 1
ATOM 558 C C . ILE A 1 70 ? -1.993 10.238 4.203 1.00 84.81 70 ILE A C 1
ATOM 560 O O . ILE A 1 70 ? -2.591 11.128 4.804 1.00 84.81 70 ILE A O 1
ATOM 564 N N . ARG A 1 71 ? -2.601 9.104 3.849 1.00 88.06 71 ARG A N 1
ATOM 565 C CA . ARG A 1 71 ? -3.952 8.763 4.310 1.00 88.06 71 ARG A CA 1
ATOM 566 C C . ARG A 1 71 ? -3.871 8.226 5.737 1.00 88.06 71 ARG A C 1
ATOM 568 O O . ARG A 1 71 ? -3.211 7.217 5.985 1.00 88.06 71 ARG A O 1
ATOM 575 N N . ALA A 1 72 ? -4.544 8.890 6.668 1.00 90.00 72 ALA A N 1
ATOM 576 C CA . ALA A 1 72 ? -4.543 8.556 8.087 1.00 90.00 72 ALA A CA 1
ATOM 577 C C . ALA A 1 72 ? -5.446 7.340 8.373 1.00 90.00 72 ALA A C 1
ATOM 579 O O . ALA A 1 72 ? -6.563 7.467 8.871 1.00 90.00 72 ALA A O 1
ATOM 580 N N . LEU A 1 73 ? -4.961 6.138 8.051 1.00 91.38 73 LEU A N 1
ATOM 581 C CA . LEU A 1 73 ? -5.656 4.877 8.327 1.00 91.38 73 LEU A CA 1
ATOM 582 C C . LEU A 1 73 ? -5.284 4.340 9.716 1.00 91.38 73 LEU A C 1
ATOM 584 O O . LEU A 1 73 ? -4.114 4.070 9.988 1.00 91.38 73 LEU A O 1
ATOM 588 N N . LYS A 1 74 ? -6.278 4.120 10.584 1.00 90.62 74 LYS A N 1
ATOM 589 C CA . LYS A 1 74 ? -6.087 3.523 11.917 1.00 90.62 74 LYS A CA 1
ATOM 590 C C . LYS A 1 74 ? -6.628 2.106 11.989 1.00 90.62 74 LYS A C 1
ATOM 592 O O . LYS A 1 74 ? -7.759 1.847 11.585 1.00 90.62 74 LYS A O 1
ATOM 597 N N . ASN A 1 75 ? -5.828 1.197 12.540 1.00 89.50 75 ASN A N 1
ATOM 598 C CA . ASN A 1 75 ? -6.249 -0.170 12.824 1.00 89.50 75 ASN A CA 1
ATOM 599 C C . ASN A 1 75 ? -6.951 -0.226 14.181 1.00 89.50 75 ASN A C 1
ATOM 601 O O . ASN A 1 75 ? -6.303 -0.220 15.223 1.00 89.50 75 ASN A O 1
ATOM 605 N N . ILE A 1 76 ? -8.276 -0.333 14.152 1.00 89.00 76 ILE A N 1
ATOM 606 C CA . ILE A 1 76 ? -9.101 -0.277 15.362 1.00 89.00 76 ILE A CA 1
ATOM 607 C C . ILE A 1 76 ? -9.106 -1.588 16.160 1.00 89.00 76 ILE A C 1
ATOM 609 O O . ILE A 1 76 ? -9.622 -1.619 17.271 1.00 89.00 76 ILE A O 1
ATOM 613 N N . TRP A 1 77 ? -8.529 -2.671 15.628 1.00 83.75 77 TRP A N 1
ATOM 614 C CA . TRP A 1 77 ? -8.336 -3.926 16.369 1.00 83.75 77 TRP A CA 1
ATOM 615 C C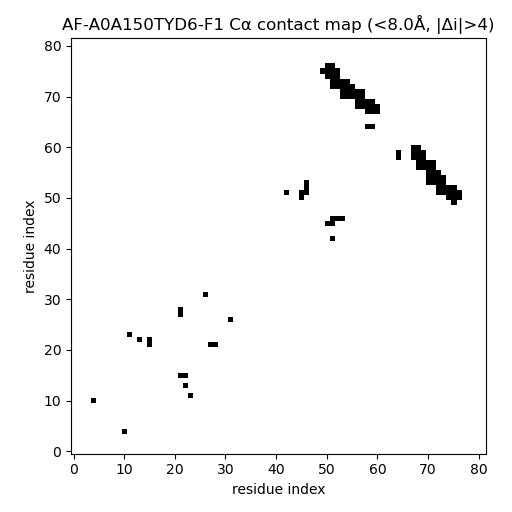 . TRP A 1 77 ? -7.048 -3.925 17.197 1.00 83.75 77 TRP A C 1
ATOM 617 O O . TRP A 1 77 ? -6.923 -4.713 18.129 1.00 83.75 77 TRP A O 1
ATOM 627 N N . MET A 1 78 ? -6.091 -3.057 16.855 1.00 75.44 78 MET A N 1
ATOM 628 C CA . MET A 1 78 ? -4.812 -2.917 17.563 1.00 75.44 78 MET A CA 1
ATOM 629 C C . MET A 1 78 ? -4.872 -1.881 18.694 1.00 75.44 78 MET A C 1
ATOM 631 O O . MET A 1 78 ? -3.983 -1.869 19.536 1.00 75.44 78 MET A O 1
ATOM 635 N N . ASP A 1 79 ? -5.930 -1.064 18.753 1.00 64.38 79 ASP A N 1
ATOM 636 C CA . ASP A 1 79 ? -6.171 -0.076 19.819 1.00 64.38 79 ASP A CA 1
ATOM 637 C C . ASP A 1 79 ? -6.681 -0.710 21.138 1.00 64.38 79 ASP A C 1
ATOM 639 O O . ASP A 1 79 ? -7.126 -0.010 22.049 1.00 64.38 79 ASP A O 1
ATOM 643 N N . GLY A 1 80 ? -6.613 -2.040 21.262 1.00 50.88 80 GLY A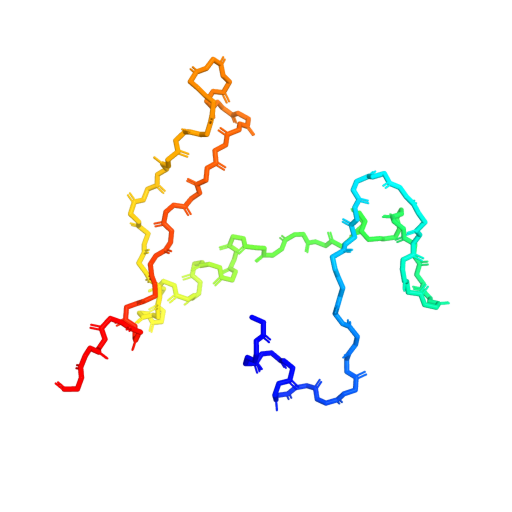 N 1
ATOM 644 C CA . GLY A 1 80 ? -6.808 -2.750 22.522 1.00 50.88 80 GLY A CA 1
ATOM 645 C C . GLY A 1 80 ? -5.513 -2.819 23.333 1.00 50.88 80 GLY A C 1
ATOM 646 O O . GLY A 1 80 ? -4.710 -3.729 23.136 1.00 50.88 80 GLY A O 1
ATOM 647 N N . GLU A 1 81 ? -5.341 -1.907 24.293 1.00 47.59 81 GLU A N 1
ATOM 648 C CA . GLU A 1 81 ? -4.768 -2.318 25.585 1.00 47.59 81 GLU A CA 1
ATOM 649 C C . GLU A 1 81 ? -5.687 -3.416 26.176 1.00 47.59 81 GLU A C 1
ATOM 651 O O . GLU A 1 81 ? -6.898 -3.376 25.923 1.00 47.59 81 GLU A O 1
ATOM 656 N N . PRO A 1 82 ? -5.144 -4.416 26.892 1.00 44.12 82 PRO A N 1
ATOM 657 C CA . PRO A 1 82 ? -5.933 -5.498 27.489 1.00 44.12 82 PRO A CA 1
ATOM 658 C C . PRO A 1 82 ? -7.060 -5.020 28.417 1.00 44.12 82 PRO A C 1
ATOM 660 O O . PRO A 1 82 ? -6.915 -3.955 29.061 1.00 44.12 8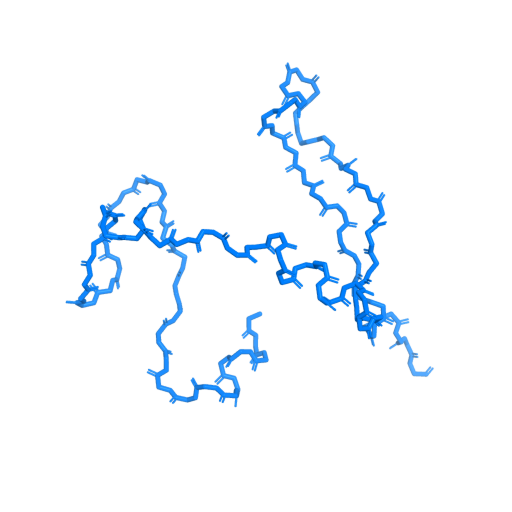2 PRO A O 1
#

Organism: Sorangium cellulosum (NCBI:txid56)

Solvent-accessible surface area (backbone atoms only — not comparable to full-atom values): 5530 Å² total; per-residue (Å²): 113,70,69,60,53,73,75,41,80,87,69,88,83,79,88,78,64,99,72,79,80,74,92,56,102,63,87,49,68,75,58,58,71,69,56,82,88,50,64,69,60,53,50,51,51,34,38,74,68,65,44,36,44,81,76,50,77,45,66,77,33,86,91,42,51,97,82,36,61,43,74,44,70,42,56,66,74,71,72,61,74,134

Mean predicted aligned error: 8.95 Å

Secondary structure (DSSP, 8-state):
-HHHHHHSTT----PPPSSS---SSS--HHHHTTSPP-HHHHHHHHHHTTSEEEEEEEES-SSSTTTSEEEEEEETTT----

Sequence (82 aa):
MAWYLATRQGDEVQFVPDQGEWPFPHGSFEEALTYTDVTDLVIQELIGAQILRDDGIEWADTDEPASVYIRALKNIWMDGEP

Foldseek 3Di:
DVVVCVVDPPDDDDDDDPDDDDPDPDDDPVRVVPDDDCPVVVVVVCVVVVQKDWPAWDAPDPVPRVPGIDTPIDGPVVPDDD